Protein AF-A0A5J6QKX3-F1 (afdb_monomer)

InterPro domains:
  IPR021529 Protein of unknown function DUF2798 [PF11391] (7-72)

Sequence (78 aa):
MRKISYRYRQHAAGVIQSAITCAVAAAIASPMNLPFAALLSYWMNSWLLSWLTMLPIVLLATPWVRRLTGVFVQDDLV

Radius of gyration: 18.33 Å; Cα contacts (8 Å, |Δi|>4): 21; chains: 1; bounding box: 37×31×53 Å

Secondary structure (DSSP, 8-state):
-----HHHHHHHHHHHHHHHHHHHHHHHHS-TTS-HHHHHHHHHHHHHHHHHHHHHHHHHHHHHHHHHHHHH------

Mean predicted aligned error: 11.45 Å

Nearest PDB structures (foldseek):
  3aai-assembly1_B  TM=4.387E-01  e=7.533E+00  Thermus thermophilus HB8

Structure (mmCIF, N/CA/C/O backbone):
data_AF-A0A5J6QKX3-F1
#
_entry.id   AF-A0A5J6QKX3-F1
#
loop_
_atom_site.group_PDB
_atom_site.id
_atom_site.type_symbol
_atom_site.label_atom_id
_atom_site.label_alt_id
_atom_site.label_comp_id
_atom_site.label_asym_id
_atom_site.label_entity_id
_atom_site.label_seq_id
_atom_site.pdbx_PDB_ins_code
_atom_site.Cartn_x
_atom_site.Cartn_y
_atom_site.Cartn_z
_atom_site.occupancy
_atom_site.B_iso_or_equiv
_atom_site.auth_seq_id
_atom_site.auth_comp_id
_atom_site.auth_asym_id
_atom_site.auth_atom_id
_atom_site.pdbx_PDB_model_num
ATOM 1 N N . MET A 1 1 ? 3.365 16.346 23.282 1.00 48.75 1 MET A N 1
ATOM 2 C CA . MET A 1 1 ? 3.345 15.066 22.534 1.00 48.75 1 MET A CA 1
ATOM 3 C C . MET A 1 1 ? 1.893 14.634 22.330 1.00 48.75 1 MET A C 1
ATOM 5 O O . MET A 1 1 ? 1.254 14.194 23.277 1.00 48.75 1 MET A O 1
ATOM 9 N N . ARG A 1 2 ? 1.317 14.862 21.140 1.00 43.00 2 ARG A N 1
ATOM 10 C CA . ARG A 1 2 ? -0.102 14.574 20.862 1.00 43.00 2 ARG A CA 1
ATOM 11 C C . ARG A 1 2 ? -0.298 13.070 20.653 1.00 43.00 2 ARG A C 1
ATOM 13 O O . ARG A 1 2 ? 0.149 12.516 19.652 1.00 43.00 2 ARG A O 1
ATOM 20 N N . LYS A 1 3 ? -0.969 12.418 21.606 1.00 51.62 3 LYS A N 1
ATOM 21 C CA . LYS A 1 3 ? -1.459 11.041 21.479 1.00 51.62 3 LYS A CA 1
ATOM 22 C C . LYS A 1 3 ? -2.561 11.027 20.414 1.00 51.62 3 LYS A C 1
ATOM 24 O O . LYS A 1 3 ? -3.725 11.274 20.705 1.00 51.62 3 LYS A O 1
ATOM 29 N N . ILE A 1 4 ? -2.165 10.806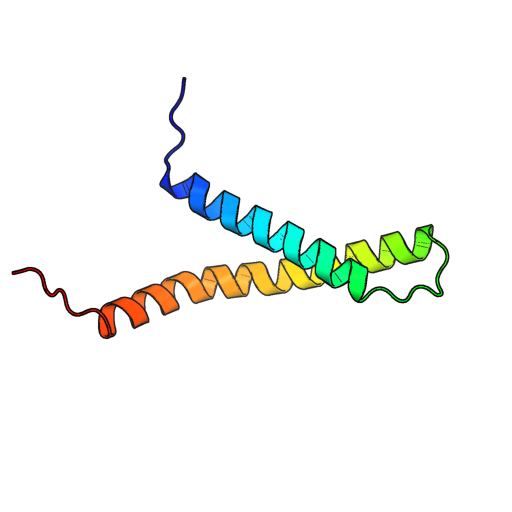 19.162 1.00 52.66 4 ILE A N 1
ATOM 30 C CA . ILE A 1 4 ? -3.074 10.443 18.072 1.00 52.66 4 ILE A CA 1
ATOM 31 C C . ILE A 1 4 ? -3.846 9.197 18.511 1.00 52.66 4 ILE A C 1
ATOM 33 O O . ILE A 1 4 ? -3.240 8.219 18.949 1.00 52.66 4 ILE A O 1
ATOM 37 N N . SER A 1 5 ? -5.175 9.283 18.432 1.00 52.50 5 SER A N 1
ATOM 38 C CA . SER A 1 5 ? -6.124 8.237 18.815 1.00 52.50 5 SER A CA 1
ATOM 39 C C . SER A 1 5 ? -5.650 6.863 18.336 1.00 52.50 5 SER A C 1
ATOM 41 O O . SER A 1 5 ? -5.517 6.616 17.135 1.00 52.50 5 SER A O 1
ATOM 43 N N . TYR A 1 6 ? -5.399 5.966 19.293 1.00 56.94 6 TYR A N 1
ATOM 44 C CA . TYR A 1 6 ? -4.965 4.580 19.081 1.00 56.94 6 TYR A CA 1
ATOM 45 C C . TYR A 1 6 ? -5.841 3.847 18.048 1.00 56.94 6 TYR A C 1
ATOM 47 O O . TYR A 1 6 ? -5.363 3.012 17.283 1.00 56.94 6 TYR A O 1
ATOM 55 N N . ARG A 1 7 ? -7.112 4.257 17.946 1.00 59.50 7 ARG A N 1
ATOM 56 C CA . ARG A 1 7 ? -8.104 3.702 17.029 1.00 59.50 7 ARG A CA 1
ATOM 57 C C . ARG A 1 7 ? -7.758 3.900 15.551 1.00 59.50 7 ARG A C 1
ATOM 59 O O . ARG 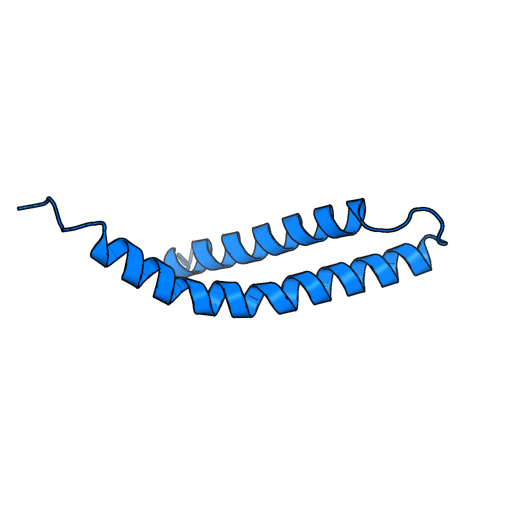A 1 7 ? -8.056 3.016 14.765 1.00 59.50 7 ARG A O 1
ATOM 66 N N . TYR A 1 8 ? -7.105 5.001 15.175 1.00 61.38 8 TYR A N 1
ATOM 67 C CA . TYR A 1 8 ? -6.677 5.239 13.788 1.00 61.38 8 TYR A CA 1
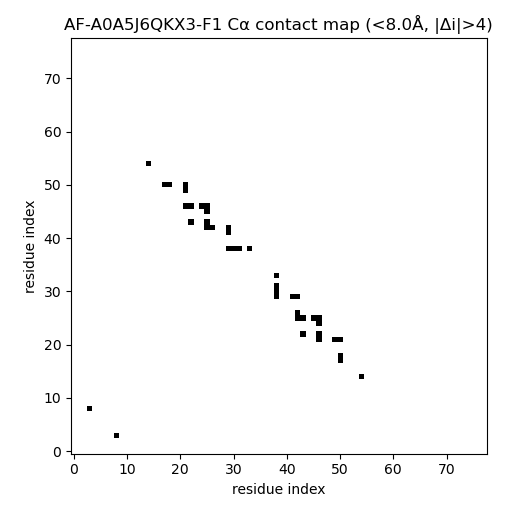ATOM 68 C C . TYR A 1 8 ? -5.317 4.607 13.470 1.00 61.38 8 TYR A C 1
ATOM 70 O O . TYR A 1 8 ? -5.077 4.227 12.327 1.00 61.38 8 TYR A O 1
ATOM 78 N N . ARG A 1 9 ? -4.445 4.431 14.476 1.00 63.06 9 ARG A N 1
ATOM 79 C CA . ARG A 1 9 ? -3.137 3.774 14.302 1.00 63.06 9 ARG A CA 1
ATOM 80 C C . ARG A 1 9 ? -3.268 2.324 13.853 1.00 63.06 9 ARG A C 1
ATOM 82 O O . ARG A 1 9 ? -2.544 1.924 12.953 1.00 63.06 9 ARG A O 1
ATOM 89 N N . GLN A 1 10 ? -4.191 1.564 14.439 1.00 65.62 10 GLN A N 1
ATOM 90 C CA . GLN A 1 10 ? -4.427 0.168 14.048 1.00 65.62 10 GLN A CA 1
ATOM 91 C C . GLN A 1 10 ? -4.929 0.041 12.600 1.00 65.62 10 GLN A C 1
ATOM 93 O O . GLN A 1 10 ? -4.469 -0.826 11.863 1.00 65.62 10 GLN A O 1
ATOM 98 N N . HIS A 1 11 ? -5.807 0.946 12.154 1.00 69.69 11 HIS A N 1
ATOM 99 C CA . HIS A 1 11 ? -6.291 0.948 10.773 1.00 69.69 11 HIS A CA 1
ATOM 100 C C . HIS A 1 11 ? -5.177 1.344 9.800 1.00 69.69 11 HIS A C 1
ATOM 102 O O . HIS A 1 11 ? -4.975 0.670 8.797 1.00 69.69 11 HIS A O 1
ATOM 108 N N . ALA A 1 12 ? -4.400 2.380 10.130 1.00 71.19 12 ALA A N 1
ATOM 109 C CA . ALA A 1 12 ? -3.256 2.798 9.326 1.00 71.19 12 ALA A CA 1
ATOM 110 C C . ALA A 1 12 ? -2.176 1.706 9.239 1.00 71.19 12 ALA A C 1
ATOM 112 O O . ALA A 1 12 ? -1.645 1.463 8.160 1.00 71.19 12 ALA A O 1
ATOM 113 N N . ALA A 1 13 ? -1.887 1.010 10.343 1.00 74.81 13 ALA A N 1
ATOM 114 C CA . ALA A 1 13 ? -0.945 -0.105 10.360 1.00 74.81 13 ALA A CA 1
ATOM 115 C C . ALA A 1 13 ? -1.410 -1.255 9.453 1.00 74.81 13 ALA A C 1
ATOM 117 O O . ALA A 1 13 ? -0.615 -1.753 8.662 1.00 74.81 13 ALA A O 1
ATOM 118 N N . GLY A 1 14 ? -2.700 -1.611 9.493 1.00 77.50 14 GLY A N 1
ATOM 119 C CA . GLY A 1 14 ? -3.268 -2.626 8.601 1.00 77.50 14 GLY A CA 1
ATOM 120 C C . GLY A 1 14 ? -3.215 -2.231 7.121 1.00 77.50 14 GLY A C 1
ATOM 121 O O . GLY A 1 14 ? -2.896 -3.061 6.274 1.00 77.50 14 GLY A O 1
ATOM 122 N N . VAL A 1 15 ? -3.459 -0.955 6.804 1.00 78.56 15 VAL A N 1
ATOM 123 C CA . VAL A 1 15 ? -3.366 -0.427 5.431 1.00 78.56 15 VAL A CA 1
ATOM 124 C C . VAL A 1 15 ? -1.922 -0.430 4.919 1.00 78.56 15 VAL A C 1
ATOM 126 O O . VAL A 1 15 ? -1.676 -0.814 3.779 1.00 78.56 15 VAL A O 1
ATOM 129 N N . ILE A 1 16 ? -0.957 -0.034 5.754 1.00 78.44 16 ILE A N 1
ATOM 130 C CA . ILE A 1 16 ? 0.468 -0.051 5.391 1.00 78.44 16 ILE A CA 1
ATOM 131 C C . ILE A 1 16 ? 0.952 -1.491 5.205 1.00 78.44 16 ILE A C 1
ATOM 133 O O . ILE A 1 16 ? 1.634 -1.793 4.228 1.00 78.44 16 ILE A O 1
ATOM 137 N N . GLN A 1 17 ? 0.576 -2.393 6.110 1.00 82.50 17 GLN A N 1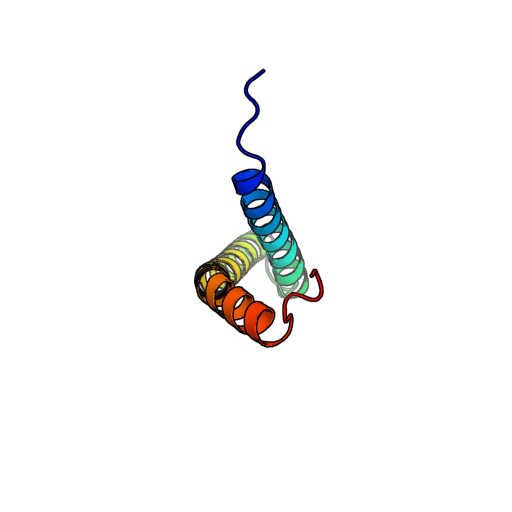
ATOM 138 C CA . GLN A 1 17 ? 0.952 -3.799 6.020 1.00 82.50 17 GLN A CA 1
ATOM 139 C C . GLN A 1 17 ? 0.384 -4.445 4.752 1.00 82.50 17 GLN A C 1
ATOM 141 O O . GLN A 1 17 ? 1.129 -5.108 4.036 1.00 82.50 17 GLN A O 1
ATOM 146 N N . SER A 1 18 ? -0.893 -4.214 4.425 1.00 80.81 18 SER A N 1
ATOM 147 C CA . SER A 1 18 ? -1.486 -4.759 3.199 1.00 80.81 18 SER A CA 1
ATOM 148 C C . SER A 1 18 ? -0.818 -4.204 1.940 1.00 80.81 18 SER A C 1
ATOM 150 O O . SER A 1 18 ? -0.588 -4.960 0.996 1.00 80.81 18 SER A O 1
ATOM 152 N N . ALA A 1 19 ? -0.431 -2.923 1.945 1.00 81.50 19 ALA A N 1
ATOM 153 C CA . ALA A 1 19 ? 0.318 -2.311 0.852 1.00 81.50 19 ALA A CA 1
ATOM 154 C C . ALA A 1 19 ? 1.680 -2.994 0.645 1.00 81.50 19 ALA A C 1
ATOM 156 O O . ALA A 1 19 ? 2.018 -3.335 -0.490 1.00 81.50 19 ALA A O 1
ATOM 157 N N . ILE A 1 20 ? 2.424 -3.254 1.729 1.00 80.75 20 ILE A N 1
ATOM 158 C CA . ILE A 1 20 ? 3.722 -3.949 1.686 1.00 80.75 20 ILE A CA 1
ATOM 159 C C . ILE A 1 20 ? 3.548 -5.396 1.210 1.00 80.75 20 ILE A C 1
ATOM 161 O O . ILE A 1 20 ? 4.272 -5.836 0.319 1.00 80.75 20 ILE A O 1
ATOM 165 N N . THR A 1 21 ? 2.572 -6.135 1.744 1.00 81.38 21 THR A N 1
ATOM 166 C CA . THR A 1 21 ? 2.308 -7.520 1.325 1.00 81.38 21 THR A CA 1
ATOM 167 C C . THR A 1 21 ? 1.956 -7.600 -0.159 1.00 81.38 21 THR A C 1
ATOM 169 O O . THR A 1 21 ? 2.502 -8.442 -0.869 1.00 81.38 21 THR A O 1
ATOM 172 N N . CYS A 1 22 ? 1.104 -6.697 -0.653 1.00 77.25 22 CYS A N 1
ATOM 173 C CA . CYS A 1 22 ? 0.768 -6.640 -2.075 1.00 77.25 22 CYS A CA 1
ATOM 174 C C . CYS A 1 22 ? 1.992 -6.288 -2.932 1.00 77.25 22 CYS A C 1
ATOM 176 O O . CYS A 1 22 ? 2.136 -6.830 -4.024 1.00 77.25 22 CYS A O 1
ATOM 178 N N . ALA A 1 23 ? 2.877 -5.405 -2.454 1.00 79.94 23 ALA A N 1
ATOM 179 C CA . ALA A 1 23 ? 4.091 -5.022 -3.178 1.00 79.94 23 ALA A CA 1
ATOM 180 C C . ALA A 1 23 ? 5.026 -6.227 -3.358 1.00 79.94 23 ALA A C 1
ATOM 182 O O . ALA A 1 23 ? 5.523 -6.482 -4.457 1.00 79.94 23 ALA A O 1
ATOM 183 N N . VAL A 1 24 ? 5.202 -7.019 -2.297 1.00 78.81 24 VAL A N 1
ATOM 184 C CA . VAL A 1 24 ? 5.986 -8.261 -2.332 1.00 78.81 24 VAL A CA 1
ATOM 185 C C . VAL A 1 24 ? 5.334 -9.301 -3.247 1.00 78.81 24 VAL A C 1
ATOM 187 O O . VAL A 1 24 ? 6.013 -9.877 -4.093 1.00 78.81 24 VAL A O 1
ATOM 190 N N . ALA A 1 25 ? 4.021 -9.513 -3.141 1.00 78.12 25 ALA A N 1
ATOM 191 C CA . ALA A 1 25 ? 3.305 -10.471 -3.985 1.00 78.12 25 ALA A CA 1
ATOM 192 C C . ALA A 1 25 ? 3.391 -10.108 -5.478 1.00 78.12 25 ALA A C 1
ATOM 194 O O . ALA A 1 25 ? 3.689 -10.966 -6.307 1.00 78.12 25 ALA A O 1
ATOM 195 N N . ALA A 1 26 ? 3.208 -8.829 -5.816 1.00 75.81 26 ALA A N 1
ATOM 196 C CA . ALA A 1 26 ? 3.381 -8.339 -7.179 1.00 75.81 26 ALA A CA 1
ATOM 197 C C . ALA A 1 26 ? 4.826 -8.520 -7.669 1.00 75.81 26 ALA A C 1
ATOM 199 O O . ALA A 1 26 ? 5.035 -8.809 -8.842 1.00 75.81 26 ALA A O 1
ATOM 200 N N . ALA A 1 27 ? 5.828 -8.390 -6.787 1.00 75.44 27 ALA A N 1
ATOM 201 C CA . ALA A 1 27 ? 7.236 -8.573 -7.156 1.00 75.44 27 ALA A CA 1
ATOM 202 C C . ALA A 1 27 ? 7.525 -10.026 -7.536 1.00 75.44 27 ALA A C 1
ATOM 204 O O . ALA A 1 27 ? 8.224 -10.274 -8.513 1.00 75.44 27 ALA A O 1
ATOM 205 N N . ILE A 1 28 ? 6.942 -10.970 -6.795 1.00 74.69 28 ILE A N 1
ATOM 206 C CA . ILE A 1 28 ? 7.044 -12.408 -7.070 1.00 74.69 28 ILE A CA 1
ATOM 207 C C . ILE A 1 28 ? 6.293 -12.774 -8.360 1.00 74.69 28 ILE A C 1
ATOM 209 O O . ILE A 1 28 ? 6.759 -13.617 -9.121 1.00 74.69 28 ILE A O 1
ATOM 213 N N . ALA A 1 29 ? 5.143 -12.147 -8.616 1.00 75.06 29 ALA A N 1
ATOM 214 C CA . ALA A 1 29 ? 4.320 -12.419 -9.794 1.00 75.06 29 ALA A CA 1
ATOM 215 C C . ALA A 1 29 ? 4.834 -11.757 -11.087 1.00 75.06 29 ALA A C 1
ATOM 217 O O . ALA A 1 29 ? 4.414 -12.146 -12.178 1.00 75.06 29 ALA A O 1
ATOM 218 N N . SER A 1 30 ? 5.709 -10.751 -10.990 1.00 72.31 30 SER A N 1
ATOM 219 C CA . SER A 1 30 ? 6.231 -10.048 -12.162 1.00 72.31 30 SER A CA 1
ATOM 220 C C . SER A 1 30 ? 7.113 -10.967 -13.022 1.00 72.31 30 SER A C 1
ATOM 222 O O . SER A 1 30 ? 8.094 -11.522 -12.523 1.00 72.31 30 SER A O 1
ATOM 224 N N . PRO A 1 31 ? 6.828 -11.102 -14.331 1.00 65.38 31 PRO A N 1
ATOM 225 C CA . PRO A 1 31 ? 7.648 -11.905 -15.230 1.00 65.38 31 PRO A CA 1
ATOM 226 C C . PRO A 1 31 ? 9.042 -11.286 -15.391 1.00 65.38 31 PRO A C 1
ATOM 228 O O . PRO A 1 31 ? 9.184 -10.135 -15.801 1.00 65.38 31 PRO A O 1
ATOM 231 N N . MET A 1 32 ? 10.080 -12.077 -15.108 1.00 65.75 32 MET A N 1
ATOM 232 C CA . MET A 1 32 ? 11.489 -11.651 -15.060 1.00 65.75 32 MET A CA 1
ATOM 233 C C . MET A 1 32 ? 12.117 -11.390 -16.447 1.00 65.75 32 MET A C 1
ATOM 235 O O . MET A 1 32 ? 13.282 -11.021 -16.551 1.00 65.75 32 MET A O 1
ATOM 239 N N . ASN A 1 33 ? 11.336 -11.548 -17.519 1.00 72.44 33 ASN A N 1
ATOM 240 C CA . ASN A 1 33 ? 11.803 -11.527 -18.908 1.00 72.44 33 ASN A CA 1
ATOM 241 C C . ASN A 1 33 ? 11.735 -10.124 -19.545 1.00 72.44 33 ASN A C 1
ATOM 243 O O . ASN A 1 33 ? 11.976 -9.977 -20.742 1.00 72.44 33 ASN A O 1
ATOM 247 N N . LEU A 1 34 ? 11.358 -9.099 -18.772 1.00 70.06 34 LEU A N 1
ATOM 248 C CA . LEU A 1 34 ? 11.184 -7.724 -19.240 1.00 70.06 34 LEU A CA 1
ATOM 249 C C . LEU A 1 34 ? 12.367 -6.826 -18.835 1.00 70.06 34 LEU A C 1
ATOM 251 O O . LEU A 1 34 ? 12.956 -7.028 -17.772 1.00 70.06 34 LEU A O 1
ATOM 255 N N . PRO A 1 35 ? 12.681 -5.780 -19.626 1.00 78.06 35 PRO A N 1
ATOM 256 C CA . PRO A 1 35 ? 13.620 -4.739 -19.214 1.00 78.06 35 PRO A CA 1
ATOM 257 C C . PRO A 1 35 ? 13.187 -4.123 -17.879 1.00 78.06 35 PRO A C 1
ATOM 259 O O . PRO A 1 35 ? 11.998 -3.881 -17.673 1.00 78.06 35 PRO A O 1
ATOM 262 N N . PHE A 1 36 ? 14.141 -3.801 -16.999 1.00 73.69 36 PHE A N 1
ATOM 263 C CA . PHE A 1 36 ? 13.871 -3.325 -15.633 1.00 73.69 36 PHE A CA 1
ATOM 264 C C . PHE A 1 36 ? 12.841 -2.180 -15.560 1.00 73.69 36 PHE A C 1
ATOM 266 O O . PHE A 1 36 ? 11.964 -2.195 -14.703 1.00 73.69 36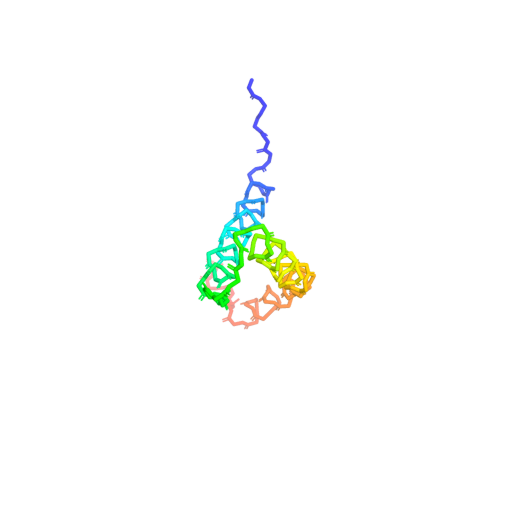 PHE A O 1
ATOM 273 N N . ALA A 1 37 ? 12.883 -1.226 -16.497 1.00 76.81 37 ALA A N 1
ATOM 274 C CA . ALA A 1 37 ? 11.922 -0.121 -16.558 1.00 76.81 37 ALA A CA 1
ATOM 275 C C . ALA A 1 37 ? 10.477 -0.576 -16.854 1.00 76.81 37 ALA A C 1
ATOM 277 O O . ALA A 1 37 ? 9.532 -0.047 -16.271 1.00 76.81 37 ALA A O 1
ATOM 278 N N . ALA A 1 38 ? 10.301 -1.570 -17.730 1.00 76.38 38 ALA A N 1
ATOM 279 C CA . ALA A 1 38 ? 8.997 -2.149 -18.055 1.00 76.38 38 ALA A CA 1
ATOM 280 C C . ALA A 1 38 ? 8.503 -3.101 -16.955 1.00 76.38 38 ALA A C 1
ATOM 282 O O . ALA A 1 38 ? 7.309 -3.166 -16.677 1.00 76.38 38 ALA A O 1
ATOM 283 N N . LEU A 1 39 ? 9.424 -3.802 -16.288 1.00 73.31 39 LEU A N 1
ATOM 284 C CA . LEU A 1 39 ? 9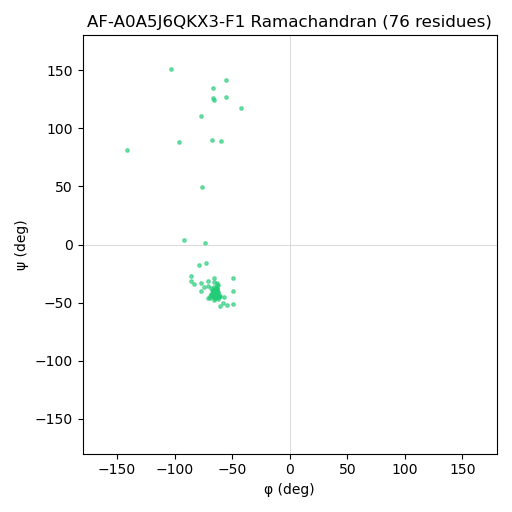.109 -4.628 -15.127 1.00 73.31 39 LEU A CA 1
ATOM 285 C C . LEU A 1 39 ? 8.648 -3.763 -13.952 1.00 73.31 39 LEU A C 1
ATOM 287 O O . LEU A 1 39 ? 7.654 -4.100 -13.319 1.00 73.31 39 LEU A O 1
ATOM 291 N N . LEU A 1 40 ? 9.311 -2.630 -13.695 1.00 77.44 40 LEU A N 1
ATOM 292 C CA . LEU A 1 40 ? 8.933 -1.704 -12.628 1.00 77.44 40 LEU A CA 1
ATOM 293 C C . LEU A 1 40 ? 7.565 -1.060 -12.891 1.00 77.44 40 LEU A C 1
ATOM 295 O O . LEU A 1 40 ? 6.755 -0.966 -11.971 1.00 77.44 40 LEU A O 1
ATOM 299 N N . SER A 1 41 ? 7.276 -0.652 -14.132 1.00 80.19 41 SER A N 1
ATOM 300 C CA . SER A 1 41 ? 5.972 -0.074 -14.480 1.00 80.19 41 SER A CA 1
ATOM 301 C C . SER A 1 41 ? 4.845 -1.108 -14.404 1.00 80.19 41 SER A C 1
ATOM 303 O O . SER A 1 41 ? 3.796 -0.815 -13.830 1.00 80.19 41 SER A O 1
ATOM 305 N N . TYR A 1 42 ? 5.072 -2.328 -14.901 1.00 79.56 42 TYR A N 1
ATOM 306 C CA . TYR A 1 42 ? 4.118 -3.435 -14.798 1.00 79.56 42 TYR A CA 1
ATOM 307 C C . TYR A 1 42 ? 3.883 -3.846 -13.339 1.00 79.56 42 TYR A C 1
ATOM 309 O O . TYR A 1 42 ? 2.738 -3.979 -12.906 1.00 79.56 42 TYR A O 1
ATOM 317 N N . TRP A 1 43 ? 4.962 -3.965 -12.563 1.00 76.69 43 TRP A N 1
ATOM 318 C CA . TRP A 1 43 ? 4.933 -4.265 -11.134 1.00 76.69 43 TRP A CA 1
ATOM 319 C C . TRP A 1 43 ? 4.117 -3.233 -10.361 1.00 76.69 43 TRP A C 1
ATOM 321 O O . TRP A 1 43 ? 3.206 -3.599 -9.622 1.00 76.69 43 TRP A O 1
ATOM 331 N N . MET A 1 44 ? 4.398 -1.944 -10.570 1.00 80.94 44 MET A N 1
ATOM 332 C CA . MET A 1 44 ? 3.731 -0.863 -9.851 1.00 80.94 44 MET A CA 1
ATOM 333 C C . MET A 1 44 ? 2.248 -0.768 -10.232 1.00 80.94 44 MET A C 1
ATOM 335 O O . MET A 1 44 ? 1.418 -0.588 -9.346 1.00 80.94 44 MET A O 1
ATOM 339 N N . ASN A 1 45 ? 1.892 -0.965 -11.509 1.00 82.00 45 ASN A N 1
ATOM 340 C CA . ASN A 1 45 ? 0.489 -1.010 -11.939 1.00 82.00 45 ASN A CA 1
ATOM 341 C C . ASN A 1 45 ? -0.253 -2.222 -11.363 1.00 82.00 45 ASN A C 1
ATOM 343 O O . ASN A 1 45 ? -1.344 -2.063 -10.822 1.00 82.00 45 ASN A O 1
ATOM 347 N N . SER A 1 46 ? 0.330 -3.422 -11.441 1.00 78.25 46 SER A N 1
ATOM 348 C CA . SER A 1 46 ? -0.293 -4.641 -10.911 1.00 78.25 46 SER A CA 1
ATOM 349 C C . SER A 1 46 ? -0.451 -4.576 -9.390 1.00 78.25 46 SER A C 1
ATOM 351 O O . SER A 1 46 ? -1.489 -4.971 -8.856 1.00 78.25 46 SER A O 1
ATOM 353 N N . TRP A 1 47 ? 0.553 -4.040 -8.691 1.00 80.31 47 TRP A N 1
ATOM 354 C CA . TRP A 1 47 ? 0.505 -3.772 -7.257 1.00 80.31 47 TRP A CA 1
ATOM 355 C C . TRP A 1 47 ? -0.618 -2.795 -6.904 1.00 80.31 47 TRP A C 1
ATOM 357 O O . TRP A 1 47 ? -1.457 -3.110 -6.057 1.00 80.31 47 TRP A O 1
ATOM 367 N N . LEU A 1 48 ? -0.664 -1.635 -7.567 1.00 82.81 48 LEU A N 1
ATOM 368 C CA . LEU A 1 48 ? -1.639 -0.591 -7.264 1.00 82.81 48 LEU A CA 1
ATOM 369 C C . LEU A 1 48 ? -3.064 -1.060 -7.571 1.00 82.81 48 LEU A C 1
ATOM 371 O O . LEU A 1 48 ? -3.964 -0.802 -6.779 1.00 82.81 48 LEU A O 1
ATOM 375 N N . LEU A 1 49 ? -3.265 -1.791 -8.671 1.00 81.88 49 LEU A N 1
ATOM 376 C CA . LEU A 1 49 ? -4.565 -2.331 -9.072 1.00 81.88 49 LEU A CA 1
ATOM 377 C C . LEU A 1 49 ? -5.057 -3.411 -8.094 1.00 81.88 49 LEU A C 1
ATOM 379 O O . LEU A 1 49 ? -6.209 -3.374 -7.661 1.00 81.88 49 LEU A O 1
ATOM 383 N N . SER A 1 50 ? -4.186 -4.337 -7.680 1.00 77.25 50 SER A N 1
ATOM 384 C CA . SER A 1 50 ? -4.505 -5.335 -6.646 1.00 77.25 50 SER A CA 1
ATOM 385 C C . SER A 1 50 ? -4.826 -4.672 -5.304 1.00 77.25 50 SER A C 1
ATOM 387 O O . SER A 1 50 ? -5.761 -5.068 -4.611 1.00 77.25 50 SER A O 1
ATOM 389 N N . TRP A 1 51 ? -4.062 -3.650 -4.921 1.00 78.44 51 TRP A N 1
ATOM 390 C CA . TRP A 1 51 ? -4.261 -2.964 -3.650 1.00 78.44 51 TRP A CA 1
ATOM 391 C C . TRP A 1 51 ? -5.547 -2.127 -3.654 1.00 78.44 51 TRP A C 1
ATOM 393 O O . TRP A 1 51 ? -6.351 -2.254 -2.732 1.00 78.44 51 TRP A O 1
ATOM 403 N N . LEU A 1 52 ? -5.805 -1.351 -4.714 1.00 84.81 52 LEU A N 1
ATOM 404 C CA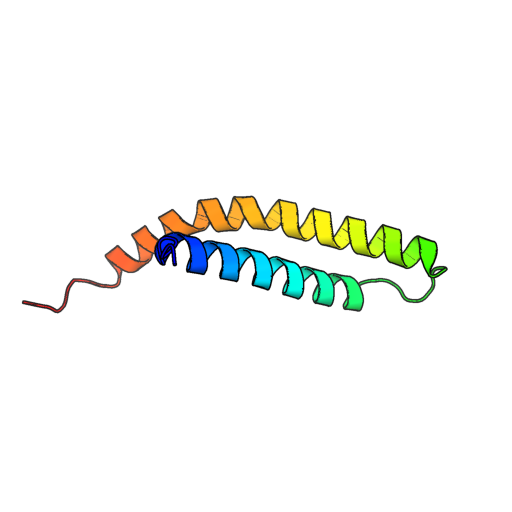 . LEU A 1 52 ? -7.015 -0.529 -4.858 1.00 84.81 52 LEU A CA 1
ATOM 405 C C . LEU A 1 52 ? -8.297 -1.346 -4.983 1.00 84.81 52 LEU A C 1
ATOM 407 O O . LEU A 1 52 ? -9.350 -0.856 -4.592 1.00 84.81 52 LEU A O 1
ATOM 411 N N . THR A 1 53 ? -8.234 -2.562 -5.523 1.00 84.75 53 THR A N 1
ATOM 412 C CA . THR A 1 53 ? -9.408 -3.443 -5.605 1.00 84.75 53 THR A CA 1
ATOM 413 C C . THR A 1 53 ? -9.718 -4.087 -4.253 1.00 84.75 53 THR A C 1
ATOM 415 O O . THR A 1 53 ? -10.880 -4.140 -3.856 1.00 84.75 53 THR A O 1
ATOM 418 N N . MET A 1 54 ? -8.697 -4.505 -3.497 1.00 77.31 54 MET A N 1
ATOM 419 C CA . MET A 1 54 ? -8.867 -5.117 -2.171 1.00 77.31 54 MET A CA 1
ATOM 420 C C . MET A 1 54 ? -9.237 -4.119 -1.065 1.00 77.31 54 MET A C 1
ATOM 422 O O . MET A 1 54 ? -10.035 -4.455 -0.191 1.00 77.31 54 MET A O 1
ATOM 426 N N . LEU A 1 55 ? -8.706 -2.892 -1.084 1.00 79.06 55 LEU A N 1
ATOM 427 C CA . LEU A 1 55 ? -8.958 -1.877 -0.049 1.00 79.06 55 LEU A CA 1
ATOM 428 C C . LEU A 1 55 ? -10.461 -1.598 0.200 1.00 79.06 55 LEU A C 1
ATOM 430 O O . LEU A 1 55 ? -10.892 -1.705 1.352 1.00 79.06 55 LEU A O 1
ATOM 434 N N . PRO A 1 56 ? -11.296 -1.300 -0.819 1.00 79.38 56 PRO A N 1
ATOM 435 C CA . PRO A 1 56 ? -12.726 -1.074 -0.618 1.00 79.38 56 PRO A CA 1
ATOM 436 C C . PRO A 1 56 ? -13.444 -2.342 -0.152 1.00 79.38 56 PRO A C 1
ATOM 438 O O . PRO A 1 56 ? -14.320 -2.253 0.706 1.00 79.38 56 PRO A O 1
ATOM 441 N N . ILE A 1 57 ? -13.042 -3.519 -0.643 1.00 81.44 57 ILE A N 1
ATOM 442 C CA . ILE A 1 57 ? -13.619 -4.804 -0.225 1.00 81.44 57 ILE A CA 1
ATOM 443 C C . ILE A 1 57 ? -13.359 -5.039 1.266 1.00 81.44 57 ILE A C 1
ATOM 445 O O . ILE A 1 57 ? -14.288 -5.353 2.003 1.00 81.44 57 ILE A O 1
ATOM 449 N N . VAL A 1 58 ? -12.128 -4.833 1.740 1.00 78.06 58 VAL A N 1
ATOM 450 C CA . VAL A 1 58 ? -11.754 -5.026 3.151 1.00 78.06 58 VAL A CA 1
ATOM 451 C C . VAL A 1 58 ? -12.452 -4.009 4.058 1.00 78.06 58 VAL A C 1
ATOM 453 O O . VAL A 1 58 ? -12.957 -4.373 5.126 1.00 78.06 58 VAL A O 1
ATOM 456 N N . LEU A 1 59 ? -12.538 -2.743 3.639 1.00 79.62 59 LEU A N 1
ATOM 457 C CA . LEU A 1 59 ? -13.256 -1.713 4.396 1.00 79.62 59 LEU A CA 1
ATOM 458 C C . LEU A 1 59 ? -14.753 -2.022 4.503 1.00 79.62 59 LEU A C 1
ATOM 460 O O . LEU A 1 59 ? -15.326 -1.865 5.582 1.00 79.62 59 LEU A O 1
ATOM 464 N N . LEU A 1 60 ? -15.370 -2.512 3.424 1.00 79.62 60 LEU A N 1
ATOM 465 C CA . LEU A 1 60 ? -16.768 -2.94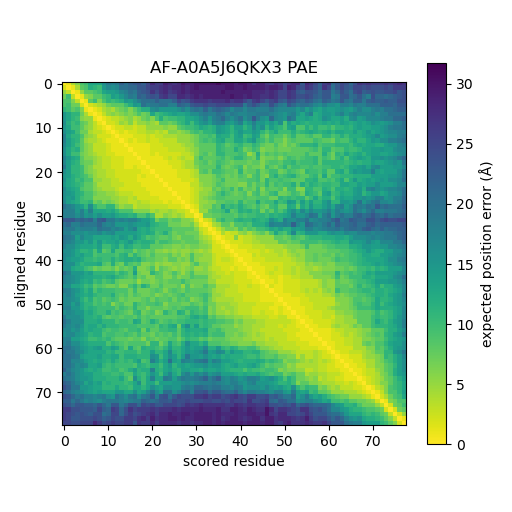3 3.420 1.00 79.62 60 LEU A CA 1
ATOM 466 C C . LEU A 1 60 ? -16.978 -4.242 4.200 1.00 79.62 60 LEU A C 1
ATOM 468 O O . LEU A 1 60 ? -17.992 -4.374 4.875 1.00 79.62 60 LEU A O 1
ATOM 472 N N . ALA A 1 61 ? -16.031 -5.177 4.169 1.00 78.69 61 ALA A N 1
ATOM 473 C CA . ALA A 1 61 ? -16.110 -6.432 4.913 1.00 78.69 61 ALA A CA 1
ATOM 474 C C . ALA A 1 61 ? -15.954 -6.219 6.425 1.00 78.69 61 ALA A C 1
ATOM 476 O O . ALA A 1 61 ? -16.573 -6.930 7.211 1.00 78.69 61 ALA A O 1
ATOM 477 N N . THR A 1 62 ? -15.184 -5.215 6.855 1.00 77.75 62 THR A N 1
ATOM 478 C CA . THR A 1 62 ? -14.932 -4.918 8.276 1.00 77.75 62 THR A CA 1
ATOM 479 C C . THR A 1 62 ? -16.215 -4.846 9.133 1.00 77.75 62 THR A C 1
ATOM 481 O O . THR A 1 62 ? -16.272 -5.529 10.156 1.00 77.75 62 THR A O 1
ATOM 484 N N . PRO A 1 63 ? -17.274 -4.085 8.782 1.00 74.44 63 PRO A N 1
ATOM 485 C CA . PRO A 1 63 ? -18.524 -4.084 9.549 1.00 74.44 63 PRO A CA 1
ATOM 486 C C . PRO A 1 63 ? -19.270 -5.427 9.513 1.00 74.44 63 PRO A C 1
ATOM 488 O O . PRO A 1 63 ? -19.901 -5.782 10.506 1.00 74.44 63 PRO A O 1
ATOM 491 N N . TRP A 1 64 ? -19.185 -6.186 8.417 1.00 75.06 64 TRP A N 1
ATOM 492 C CA . TRP A 1 64 ? -19.805 -7.513 8.310 1.00 75.06 64 TRP A CA 1
ATOM 493 C C . TRP A 1 64 ? -19.120 -8.533 9.209 1.00 75.06 64 TRP A C 1
ATOM 495 O O . TRP A 1 64 ? -19.798 -9.224 9.964 1.00 75.06 64 TRP A O 1
ATOM 505 N N . VAL A 1 65 ? -17.787 -8.559 9.204 1.00 76.06 65 VAL A N 1
ATOM 506 C CA . VAL A 1 65 ? -16.995 -9.385 10.121 1.00 76.06 65 VAL A CA 1
ATOM 507 C C . VAL A 1 65 ? -17.357 -9.048 11.565 1.00 76.06 65 VAL A C 1
ATOM 509 O O . VAL A 1 65 ? -17.637 -9.956 12.336 1.00 76.06 65 VAL A O 1
ATOM 512 N N . ARG A 1 66 ? -17.463 -7.756 11.915 1.00 72.50 66 ARG A N 1
ATOM 513 C CA . ARG A 1 66 ? -17.848 -7.324 13.272 1.00 72.50 66 ARG A CA 1
ATOM 514 C C . ARG A 1 66 ? -19.261 -7.760 13.670 1.00 72.50 66 ARG A C 1
ATOM 516 O O . ARG A 1 66 ? -19.473 -8.131 14.822 1.00 72.50 66 ARG A O 1
ATOM 523 N N . ARG A 1 67 ? -20.219 -7.729 12.736 1.00 72.94 67 ARG A N 1
ATOM 524 C CA . ARG A 1 67 ? -21.582 -8.238 12.968 1.00 72.94 67 ARG A CA 1
ATOM 525 C C . ARG A 1 67 ? -21.587 -9.747 13.186 1.00 72.94 67 ARG A C 1
ATOM 527 O O . ARG A 1 67 ? -22.219 -10.206 14.125 1.00 72.94 67 ARG A O 1
ATOM 534 N N . LEU A 1 68 ? -20.859 -10.501 12.364 1.00 73.00 68 LEU A N 1
ATOM 535 C CA . LEU A 1 68 ? -20.778 -11.959 12.479 1.00 73.00 68 LEU A CA 1
ATOM 536 C C . LEU A 1 68 ? -20.062 -12.398 13.760 1.00 73.00 68 LEU A C 1
ATOM 538 O O . LEU A 1 68 ? -20.529 -13.314 14.431 1.00 73.00 68 LEU A O 1
ATOM 542 N N . THR A 1 69 ? -18.986 -11.713 14.157 1.00 73.44 69 THR A N 1
ATOM 543 C CA . THR A 1 69 ? -18.320 -11.992 15.437 1.00 73.44 69 THR A CA 1
ATOM 544 C C . THR A 1 69 ? -19.228 -11.719 16.631 1.00 73.44 69 THR A C 1
ATOM 546 O O . THR A 1 69 ? -19.173 -12.477 17.584 1.00 73.44 69 THR A O 1
ATOM 549 N N . GLY A 1 70 ? -20.096 -10.702 16.579 1.00 66.88 70 GLY A N 1
ATOM 550 C CA . GLY A 1 70 ? -21.065 -10.435 17.652 1.00 66.88 70 GLY A CA 1
ATOM 551 C C . GLY A 1 70 ? -22.227 -11.433 17.720 1.00 66.88 70 GLY A C 1
ATOM 552 O O . GLY A 1 70 ? -22.923 -11.486 18.722 1.00 66.88 70 GLY A O 1
ATOM 553 N N . VAL A 1 71 ? -22.448 -12.229 16.668 1.00 68.00 71 VAL A N 1
ATOM 554 C CA . VAL A 1 71 ? -23.414 -13.341 16.693 1.00 68.00 71 VAL A CA 1
ATOM 555 C C . VAL A 1 71 ? -22.788 -14.598 17.304 1.00 68.00 71 VAL A C 1
ATOM 557 O O . VAL A 1 71 ? -23.482 -15.360 17.967 1.00 68.00 71 VAL A O 1
ATOM 560 N N . PHE A 1 72 ? -21.486 -14.814 17.087 1.00 60.69 72 PHE A N 1
ATOM 561 C CA . PHE A 1 72 ? -20.753 -15.974 17.611 1.00 60.69 72 PHE A CA 1
ATOM 562 C C . PHE A 1 72 ? -20.211 -15.776 19.030 1.00 60.69 72 PHE A C 1
ATOM 564 O O . PHE A 1 72 ? -20.103 -16.740 19.779 1.00 60.69 72 PHE A O 1
ATOM 571 N N . VAL A 1 73 ? -19.860 -14.545 19.395 1.00 66.75 73 VAL A N 1
ATOM 572 C CA . VAL A 1 73 ? -19.450 -14.172 20.749 1.00 66.75 73 VAL A CA 1
ATOM 573 C C . VAL A 1 73 ? -20.689 -13.624 21.449 1.00 66.75 73 VAL A C 1
ATOM 575 O O . VAL A 1 73 ? -20.970 -12.432 21.368 1.00 66.75 73 VAL A O 1
ATOM 578 N N . GLN A 1 74 ? -21.465 -14.510 22.078 1.00 59.97 74 GLN A N 1
ATOM 579 C CA . GLN A 1 74 ? -22.367 -14.096 23.152 1.00 59.97 74 GLN A CA 1
ATOM 580 C C . GLN A 1 74 ? -21.499 -13.635 24.323 1.00 59.97 74 GLN A C 1
ATOM 582 O O . GLN A 1 74 ? -20.487 -14.262 24.630 1.00 59.97 74 GLN A O 1
ATOM 587 N N . ASP A 1 75 ? -21.861 -12.499 24.910 1.00 55.84 75 ASP A N 1
ATOM 588 C CA . ASP A 1 75 ? -21.194 -11.911 26.063 1.00 55.84 75 ASP A CA 1
ATOM 589 C C . ASP A 1 75 ? -21.224 -12.884 27.258 1.00 55.84 75 ASP A C 1
ATOM 591 O O . ASP A 1 75 ? -22.123 -12.836 28.093 1.00 55.84 75 ASP A O 1
ATOM 595 N N . ASP A 1 76 ? -20.222 -13.757 27.364 1.0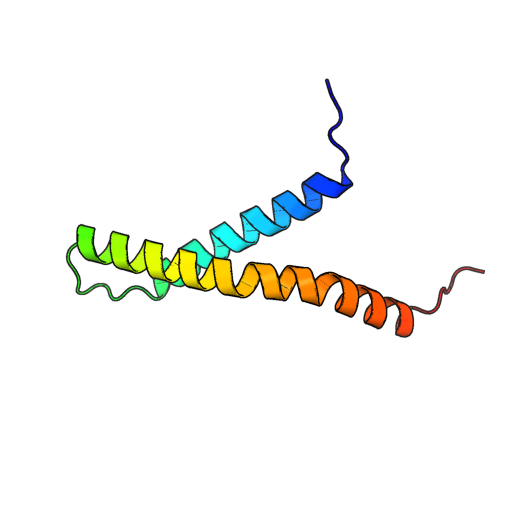0 54.81 76 ASP A N 1
ATOM 596 C CA . ASP A 1 76 ? -19.938 -14.560 28.561 1.00 54.81 76 ASP A CA 1
ATOM 597 C C . ASP A 1 76 ? -19.272 -13.702 29.651 1.00 54.81 76 ASP A C 1
ATOM 599 O O . ASP A 1 76 ? -18.237 -14.075 30.196 1.00 54.81 76 ASP A O 1
ATOM 603 N N . LEU A 1 77 ? -19.830 -12.531 29.977 1.00 52.31 77 LEU A N 1
ATOM 604 C CA . LEU A 1 77 ? -19.471 -11.793 31.194 1.00 52.31 77 LEU A CA 1
ATOM 605 C C . LEU A 1 77 ? -20.722 -11.153 31.809 1.00 52.31 77 LEU A C 1
ATOM 607 O O . LEU A 1 77 ? -21.018 -9.973 31.611 1.00 52.31 77 LEU A O 1
ATOM 611 N N . VAL A 1 78 ? -21.441 -12.010 32.541 1.00 41.44 78 VAL A N 1
ATOM 612 C CA . VAL A 1 78 ? -22.251 -11.683 33.728 1.00 41.44 78 VAL A CA 1
ATOM 613 C C . VAL A 1 78 ? -21.391 -10.978 34.775 1.00 41.44 78 VAL A C 1
ATOM 615 O O . VAL A 1 78 ? -20.211 -11.373 34.925 1.00 41.44 78 VAL A O 1
#

pLDDT: mean 72.2, std 10.07, range [41.44, 84.81]

Organism: NCBI:txid2604832

Foldseek 3Di:
DDPDPPVVVVVVVVLVVLLVVLLVVLLVVQDPPDDPVVSVVSSVVSSVVVSVVVVVVCVVCVVVVVVVVCVVDDPPPD

Solvent-accessible surface area (backbone atoms only — not comparable to full-atom values): 4583 Å² total; per-residue (Å²): 136,85,82,71,59,69,77,55,51,58,54,51,49,53,53,52,49,51,51,52,53,38,47,52,52,27,58,72,67,47,68,87,88,48,61,69,71,58,36,51,52,51,28,52,50,53,21,51,53,55,45,64,58,46,50,60,51,52,61,61,42,49,62,53,54,54,53,53,49,56,68,72,50,68,84,90,71,130